Protein AF-A0A959P3I3-F1 (afdb_monomer_lite)

pLDDT: mean 86.87, std 12.68, range [54.47, 98.31]

Foldseek 3Di:
DVPVVVVVVVVVVVVVVVVCVVCVVVPDDDQADDQLPVFDCCVRFHKDWPPVQWGQDPVSDIDGNDPPDPDDTDIDTDGPVVVVPD

Radius of gyration: 23.16 Å; chains: 1; bounding box: 56×38×56 Å

Structure (mmCIF, N/CA/C/O backbone):
data_AF-A0A959P3I3-F1
#
_entry.id   AF-A0A959P3I3-F1
#
loop_
_atom_site.group_PDB
_atom_site.id
_atom_site.type_symbol
_atom_site.label_atom_id
_atom_site.label_alt_id
_atom_site.label_comp_id
_atom_site.label_asym_id
_atom_site.label_entity_id
_atom_site.label_seq_id
_atom_site.pdbx_PDB_ins_code
_atom_site.Cartn_x
_atom_site.Cartn_y
_atom_site.Cartn_z
_atom_site.occupancy
_atom_site.B_iso_or_equiv
_atom_site.auth_seq_id
_atom_site.auth_comp_id
_atom_site.auth_asym_id
_atom_site.auth_atom_id
_atom_site.pdbx_PDB_model_num
ATOM 1 N N . MET A 1 1 ? 36.421 24.405 -38.199 1.00 60.31 1 MET A N 1
ATOM 2 C CA . MET A 1 1 ? 35.522 23.341 -38.715 1.00 60.31 1 MET A CA 1
ATOM 3 C C . MET A 1 1 ? 35.144 22.267 -37.675 1.00 60.31 1 MET A C 1
ATOM 5 O O . MET A 1 1 ? 34.162 21.573 -37.893 1.00 60.31 1 MET A O 1
ATOM 9 N N . ALA A 1 2 ? 35.846 22.128 -36.537 1.00 59.88 2 ALA A N 1
ATOM 10 C CA . ALA A 1 2 ? 35.552 21.097 -35.523 1.00 59.88 2 ALA A CA 1
ATOM 11 C C . ALA A 1 2 ? 34.382 21.427 -34.559 1.00 59.88 2 ALA A C 1
ATOM 13 O O . ALA A 1 2 ? 33.698 20.519 -34.098 1.00 59.88 2 ALA A O 1
ATOM 14 N N . LEU A 1 3 ? 34.098 22.714 -34.310 1.00 54.97 3 LEU A N 1
ATOM 15 C CA . LEU A 1 3 ? 33.126 23.165 -33.297 1.00 54.97 3 LEU A CA 1
ATOM 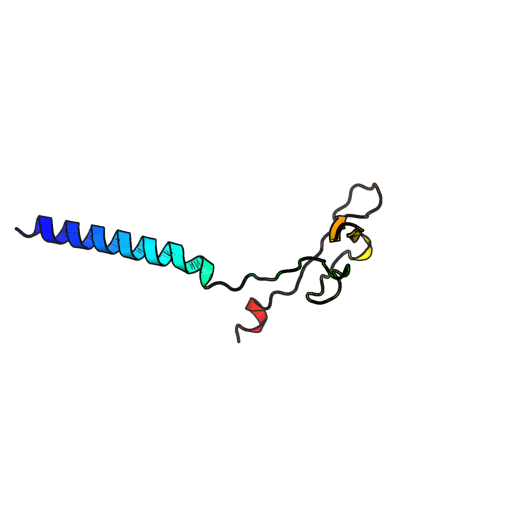16 C C . LEU A 1 3 ? 31.661 22.781 -33.612 1.00 54.97 3 LEU A C 1
ATOM 18 O O . LEU A 1 3 ? 30.912 22.405 -32.719 1.00 54.97 3 LEU A O 1
ATOM 22 N N . GLY A 1 4 ? 31.261 22.790 -34.891 1.00 63.44 4 GLY A N 1
ATOM 23 C CA . GLY A 1 4 ? 29.908 22.387 -35.312 1.00 63.44 4 GLY A CA 1
ATOM 24 C C . GLY A 1 4 ? 29.637 20.881 -35.190 1.00 63.44 4 GLY A C 1
ATOM 25 O O . GLY A 1 4 ? 28.499 20.479 -34.963 1.00 63.44 4 GLY A O 1
ATOM 26 N N . LYS A 1 5 ? 30.684 20.044 -35.270 1.00 59.59 5 LYS A N 1
ATOM 27 C CA . LYS A 1 5 ? 30.568 18.582 -35.116 1.00 59.59 5 LYS A CA 1
ATOM 28 C C . LYS A 1 5 ? 30.322 18.173 -33.658 1.00 59.59 5 LYS A C 1
ATOM 30 O O . LYS A 1 5 ? 29.582 17.227 -33.409 1.00 59.59 5 LYS A O 1
ATOM 35 N N . MET A 1 6 ? 30.889 18.909 -32.698 1.00 61.22 6 MET A N 1
ATOM 36 C CA . MET A 1 6 ? 30.710 18.649 -31.262 1.00 61.22 6 MET A CA 1
ATOM 37 C C . MET A 1 6 ? 29.300 19.008 -30.763 1.00 61.22 6 MET A C 1
ATOM 39 O O . MET A 1 6 ? 28.741 18.286 -29.940 1.00 61.22 6 MET A O 1
ATOM 43 N N . ASN A 1 7 ? 28.689 20.069 -31.303 1.00 73.56 7 ASN A N 1
ATOM 44 C CA . ASN A 1 7 ? 27.328 20.483 -30.935 1.00 73.56 7 ASN A CA 1
ATOM 45 C C . ASN A 1 7 ? 26.250 19.516 -31.454 1.00 73.56 7 ASN A C 1
ATOM 47 O O . ASN A 1 7 ? 25.256 19.279 -30.775 1.00 73.56 7 ASN A O 1
ATOM 51 N N . GLY A 1 8 ? 26.457 18.918 -32.632 1.00 77.62 8 GLY A N 1
ATOM 52 C CA . GLY A 1 8 ? 25.559 17.883 -33.153 1.00 77.62 8 GLY A CA 1
ATOM 53 C C . GLY A 1 8 ? 25.581 16.606 -32.307 1.00 77.62 8 GLY A C 1
ATOM 54 O O . GLY A 1 8 ? 24.533 16.028 -32.031 1.00 77.62 8 GLY A O 1
ATOM 55 N N . MET A 1 9 ? 26.762 16.203 -31.829 1.00 77.56 9 MET A N 1
ATOM 56 C CA . MET A 1 9 ? 26.922 15.006 -30.998 1.00 77.56 9 MET A CA 1
ATOM 57 C C . MET A 1 9 ? 26.291 15.164 -29.607 1.00 77.56 9 MET A C 1
ATOM 59 O O . MET A 1 9 ? 25.674 14.229 -29.103 1.00 77.56 9 MET A O 1
ATOM 63 N N . SER A 1 10 ? 26.375 16.354 -29.004 1.00 78.88 10 SER A N 1
ATOM 64 C CA . SER A 1 10 ? 25.721 16.628 -27.718 1.00 78.88 10 SER A CA 1
ATOM 65 C C . SER A 1 10 ? 24.198 16.760 -27.841 1.00 78.88 10 SER A C 1
ATOM 67 O O . SER A 1 10 ? 23.480 16.299 -26.955 1.00 78.88 10 SER A O 1
ATOM 69 N N . ALA A 1 11 ? 23.687 17.330 -28.938 1.00 82.06 11 ALA A N 1
ATOM 70 C CA . ALA A 1 11 ? 22.251 17.386 -29.222 1.00 82.06 11 ALA A CA 1
ATOM 71 C C . ALA A 1 11 ? 21.656 15.986 -29.453 1.00 82.06 11 ALA A C 1
ATOM 73 O O . ALA A 1 11 ? 20.604 15.664 -28.903 1.00 82.06 11 ALA A O 1
ATOM 74 N N . PHE A 1 12 ? 22.367 15.132 -30.195 1.00 84.94 12 PHE A N 1
ATOM 75 C CA . PHE A 1 12 ? 21.989 13.734 -30.400 1.00 84.94 12 PHE A CA 1
ATOM 76 C C . PHE A 1 12 ? 21.956 12.948 -29.081 1.00 84.94 12 PHE A C 1
ATOM 78 O O . PHE A 1 12 ? 20.962 12.291 -28.779 1.00 84.94 12 PHE A O 1
ATOM 85 N N . LEU A 1 13 ? 23.000 13.077 -28.254 1.00 85.88 13 LEU A N 1
ATOM 86 C CA . LEU A 1 13 ? 23.085 12.400 -26.958 1.00 85.88 13 LEU A CA 1
ATOM 87 C C . LEU A 1 13 ? 21.942 12.809 -26.013 1.00 85.88 13 LEU A C 1
ATOM 89 O O . LEU A 1 13 ? 21.381 11.960 -25.329 1.00 85.88 13 LEU A O 1
ATOM 93 N N . ARG A 1 14 ? 21.551 14.090 -26.011 1.00 89.31 14 ARG A N 1
ATOM 94 C CA . ARG A 1 14 ? 20.406 14.592 -25.228 1.00 89.31 14 ARG A CA 1
ATOM 95 C C . ARG A 1 14 ? 19.080 13.988 -25.683 1.00 89.31 14 ARG A C 1
ATOM 97 O O . ARG A 1 14 ? 18.295 13.573 -24.838 1.00 89.31 14 ARG A O 1
ATOM 104 N N . GLY A 1 15 ? 18.846 13.920 -26.995 1.00 90.44 15 GLY A N 1
ATOM 105 C CA . GLY A 1 15 ? 17.647 13.281 -27.545 1.00 90.44 15 GLY A CA 1
ATOM 106 C C . GLY A 1 15 ? 17.585 11.791 -27.207 1.00 90.44 15 GLY A C 1
ATOM 107 O O . GLY A 1 15 ? 16.538 11.287 -26.813 1.00 90.44 15 GLY A O 1
ATOM 108 N N . PHE A 1 16 ? 18.728 11.108 -27.275 1.00 92.88 16 PHE A N 1
ATOM 109 C CA . PHE A 1 16 ? 18.846 9.697 -26.917 1.00 92.88 16 PHE A CA 1
ATOM 110 C C . PHE A 1 16 ? 18.571 9.437 -25.425 1.00 92.88 16 PHE A C 1
ATOM 112 O O . PHE A 1 16 ? 17.761 8.574 -25.096 1.00 92.88 16 PHE A O 1
ATOM 119 N N . LEU A 1 17 ? 19.172 10.224 -24.524 1.00 92.69 17 LEU A N 1
ATOM 120 C CA . LEU A 1 17 ? 18.912 10.154 -23.078 1.00 92.69 17 LEU A CA 1
ATOM 121 C C . LEU A 1 17 ? 17.445 10.428 -22.735 1.00 92.69 17 LEU A C 1
ATOM 123 O O . LEU A 1 17 ? 16.876 9.740 -21.893 1.00 92.69 17 LEU A O 1
ATOM 127 N N . PHE A 1 18 ? 16.828 11.407 -23.397 1.00 92.81 18 PHE A N 1
ATOM 128 C CA . PHE A 1 18 ? 15.413 11.718 -23.209 1.00 92.81 18 PHE A CA 1
ATOM 129 C C . PHE A 1 18 ? 14.508 10.561 -23.651 1.00 92.81 18 PHE A C 1
ATOM 131 O O . PHE A 1 18 ? 13.575 10.205 -22.936 1.00 92.81 18 PHE A O 1
ATOM 138 N N . GLY A 1 19 ? 14.827 9.929 -24.786 1.00 93.88 19 GLY A N 1
ATOM 139 C CA . GLY A 1 19 ? 14.125 8.736 -25.259 1.00 93.88 19 GLY A CA 1
ATOM 140 C C . GLY A 1 19 ? 14.240 7.561 -24.287 1.00 93.88 19 GLY A C 1
ATOM 141 O O . GLY A 1 19 ? 13.230 6.952 -23.951 1.00 93.88 19 GLY A O 1
ATOM 142 N N . ILE A 1 20 ? 15.443 7.286 -23.770 1.00 92.62 20 ILE A N 1
ATOM 143 C CA . ILE A 1 20 ? 15.657 6.255 -22.742 1.00 92.62 20 ILE A CA 1
ATOM 144 C C . ILE A 1 20 ? 14.814 6.551 -21.495 1.00 92.62 20 ILE A C 1
ATOM 146 O O . ILE A 1 20 ? 14.098 5.671 -21.020 1.00 92.62 20 ILE A O 1
ATOM 150 N N . LEU A 1 21 ? 14.851 7.790 -20.995 1.00 91.50 21 LEU A N 1
ATOM 151 C CA . LEU A 1 21 ? 14.141 8.183 -19.777 1.00 91.50 21 LEU A CA 1
ATOM 152 C C . LEU A 1 21 ? 12.615 8.045 -19.905 1.00 91.50 21 LEU A C 1
ATOM 154 O O . LEU A 1 21 ? 11.955 7.711 -18.926 1.00 91.50 21 LEU A O 1
ATOM 158 N N . MET A 1 22 ? 12.058 8.260 -21.100 1.00 90.00 22 MET A N 1
ATOM 159 C CA . MET A 1 22 ? 10.624 8.081 -21.355 1.00 90.00 22 MET A CA 1
ATOM 160 C C . MET A 1 22 ? 10.183 6.614 -21.418 1.00 90.00 22 MET A C 1
ATOM 162 O O . MET A 1 22 ? 9.035 6.324 -21.094 1.00 90.00 22 MET A O 1
ATOM 166 N N . VAL A 1 23 ? 11.066 5.696 -21.823 1.00 89.19 23 VAL A N 1
ATOM 167 C CA . VAL A 1 23 ? 10.749 4.259 -21.963 1.00 89.19 23 VAL A CA 1
ATOM 168 C C . VAL A 1 23 ? 11.042 3.473 -20.677 1.00 89.19 23 VAL A C 1
ATOM 170 O O . VAL A 1 23 ? 10.419 2.452 -20.416 1.00 89.19 23 VAL A O 1
ATOM 173 N N . LEU A 1 24 ? 11.940 3.964 -19.820 1.00 82.88 24 LEU A N 1
ATOM 174 C CA . LEU A 1 24 ? 12.257 3.362 -18.518 1.00 82.88 24 LEU A CA 1
ATOM 175 C C . LEU A 1 24 ? 11.040 2.982 -17.641 1.00 82.88 24 LEU A C 1
ATOM 177 O O . LEU A 1 24 ? 11.024 1.852 -17.155 1.00 82.88 24 LEU A O 1
ATOM 181 N N . PRO A 1 25 ? 10.016 3.838 -17.431 1.00 80.06 25 PRO A N 1
ATOM 182 C CA . PRO A 1 25 ? 8.895 3.498 -16.549 1.00 80.06 25 PRO A CA 1
ATOM 183 C C . PRO A 1 25 ? 7.991 2.389 -17.100 1.00 80.06 25 PRO A C 1
ATOM 185 O O . PRO A 1 25 ? 7.299 1.744 -16.322 1.00 80.06 25 PRO A O 1
ATOM 188 N N . THR A 1 26 ? 8.003 2.126 -18.412 1.00 78.56 26 THR A N 1
ATOM 189 C CA . THR A 1 26 ? 7.196 1.048 -19.012 1.00 78.56 26 THR A CA 1
ATOM 190 C C . THR A 1 26 ? 7.863 -0.323 -18.905 1.00 78.56 26 THR A C 1
ATOM 192 O O . THR A 1 26 ? 7.246 -1.325 -19.247 1.00 78.56 26 THR A O 1
ATOM 195 N N . LEU A 1 27 ? 9.134 -0.367 -18.492 1.00 77.19 27 LEU A N 1
ATOM 196 C CA . LEU A 1 27 ? 9.894 -1.601 -18.269 1.00 77.19 27 LEU A CA 1
ATOM 197 C C . LEU A 1 27 ? 9.821 -2.076 -16.809 1.00 77.19 27 LEU A C 1
ATOM 199 O O . LEU A 1 27 ? 10.289 -3.170 -16.508 1.00 77.19 27 LEU A O 1
ATOM 203 N N . GLY A 1 28 ? 9.268 -1.261 -15.906 1.00 68.12 28 GLY A N 1
ATOM 204 C CA . GLY A 1 28 ? 9.019 -1.656 -14.524 1.00 68.12 28 GLY A CA 1
ATOM 205 C C . GLY A 1 28 ? 7.717 -2.442 -14.405 1.00 68.12 28 GLY A C 1
ATOM 206 O O . GLY A 1 28 ? 6.691 -2.027 -14.941 1.00 68.12 28 GLY A O 1
ATOM 207 N N . PHE A 1 29 ? 7.741 -3.552 -13.670 1.00 70.19 29 PHE A N 1
ATOM 208 C CA . PHE A 1 29 ? 6.518 -4.191 -13.193 1.00 70.19 29 PHE A CA 1
ATOM 209 C C . PHE A 1 29 ? 5.858 -3.263 -12.160 1.00 70.19 29 PHE A C 1
ATOM 211 O O . PHE A 1 29 ? 6.517 -2.811 -11.220 1.00 70.19 29 PHE A O 1
ATOM 218 N N . CYS A 1 30 ? 4.572 -2.936 -12.327 1.00 65.88 30 CYS A N 1
ATOM 219 C CA . CYS A 1 30 ? 3.805 -2.324 -11.239 1.00 65.88 30 CYS A CA 1
ATOM 220 C C . CYS A 1 30 ? 3.803 -3.300 -10.055 1.00 65.88 30 CYS A C 1
ATOM 222 O O . CYS A 1 30 ? 3.513 -4.474 -10.245 1.00 65.88 30 CYS A O 1
ATOM 224 N N . GLN A 1 31 ? 4.152 -2.826 -8.853 1.00 74.62 31 GLN A N 1
ATOM 225 C CA . GLN A 1 31 ? 4.422 -3.704 -7.703 1.00 74.62 31 GLN A CA 1
ATOM 226 C C . GLN A 1 31 ? 3.211 -4.541 -7.259 1.00 74.62 31 GLN A C 1
ATOM 228 O O . GLN A 1 31 ? 3.405 -5.578 -6.640 1.00 74.62 31 GLN A O 1
ATOM 233 N N . PHE A 1 32 ? 1.991 -4.096 -7.566 1.00 84.38 32 PHE A N 1
ATOM 234 C CA . PHE A 1 32 ? 0.747 -4.866 -7.514 1.00 84.38 32 PHE A CA 1
ATOM 235 C C . PHE A 1 32 ? -0.355 -4.068 -8.231 1.00 84.38 32 PHE A C 1
ATOM 237 O O . PHE A 1 32 ? -0.224 -2.857 -8.438 1.00 84.38 32 PHE A O 1
ATOM 244 N N . THR A 1 33 ? -1.442 -4.735 -8.610 1.00 88.88 33 THR A N 1
ATOM 245 C CA . THR A 1 33 ? -2.689 -4.094 -9.041 1.00 88.88 33 THR A CA 1
ATOM 246 C C . THR A 1 33 ? -3.851 -4.848 -8.425 1.00 88.88 33 THR A C 1
ATOM 248 O O . THR A 1 33 ? -3.825 -6.072 -8.372 1.00 88.88 33 THR A O 1
ATOM 251 N N . ASP A 1 34 ? -4.854 -4.109 -7.976 1.00 93.69 34 ASP A N 1
ATOM 252 C CA . ASP A 1 34 ? -6.096 -4.651 -7.448 1.00 93.69 34 ASP A CA 1
ATOM 253 C C . ASP A 1 34 ? -7.210 -3.667 -7.812 1.00 93.69 34 ASP A C 1
ATOM 255 O O . ASP A 1 34 ? -7.080 -2.460 -7.574 1.00 93.69 34 ASP A O 1
ATOM 259 N N . ASP A 1 35 ? -8.247 -4.154 -8.484 1.00 95.19 35 ASP A N 1
ATOM 260 C CA . ASP A 1 35 ? -9.404 -3.345 -8.870 1.00 95.19 35 ASP A CA 1
ATOM 261 C C . ASP A 1 35 ? -10.613 -3.562 -7.950 1.00 95.19 35 ASP A C 1
ATOM 263 O O . ASP A 1 35 ? -11.621 -2.862 -8.107 1.00 95.19 35 ASP A O 1
ATOM 267 N N . PHE A 1 36 ? -10.484 -4.475 -6.976 1.00 96.38 36 PHE A N 1
ATOM 268 C CA . PHE A 1 36 ? -11.496 -4.871 -5.999 1.00 96.38 36 PHE A CA 1
ATOM 269 C C . PHE A 1 36 ? -12.828 -5.310 -6.624 1.00 96.38 36 PHE A C 1
ATOM 271 O O . PHE A 1 36 ? -13.880 -5.240 -5.980 1.00 96.38 36 PHE A O 1
ATOM 278 N N . SER A 1 37 ? -12.818 -5.722 -7.897 1.00 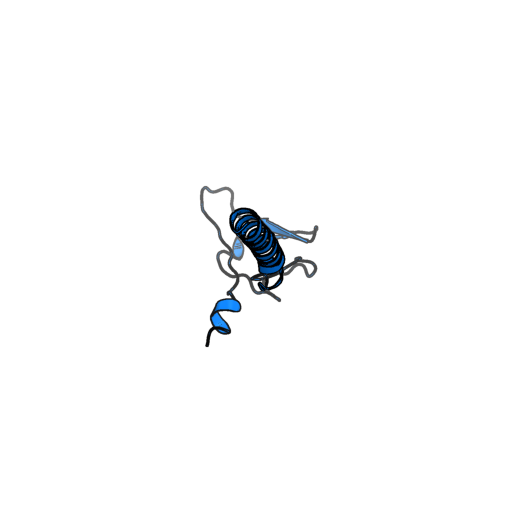96.56 37 SER A N 1
ATOM 279 C CA . SER A 1 37 ? -14.027 -6.095 -8.642 1.00 96.56 37 SER A CA 1
ATOM 280 C C . SER A 1 37 ? -14.700 -7.364 -8.114 1.00 96.56 37 SER A C 1
ATOM 282 O O . SER A 1 37 ? -15.893 -7.568 -8.353 1.00 96.56 37 SER A O 1
ATOM 284 N N . ASP A 1 38 ? -13.963 -8.184 -7.368 1.00 95.62 38 ASP A N 1
ATOM 285 C CA . ASP A 1 38 ? -14.443 -9.381 -6.679 1.00 95.62 38 ASP A CA 1
ATOM 286 C C . ASP A 1 38 ? -14.988 -9.108 -5.267 1.00 95.62 38 ASP A C 1
ATOM 288 O O . ASP A 1 38 ? -15.614 -9.989 -4.674 1.00 95.62 38 ASP A O 1
ATOM 292 N N . GLY A 1 39 ? -14.827 -7.887 -4.750 1.00 97.00 39 GLY A N 1
ATOM 293 C CA . GLY A 1 39 ? -15.266 -7.531 -3.405 1.00 97.00 39 GLY A CA 1
ATOM 294 C C . GLY A 1 39 ? -14.358 -8.051 -2.289 1.00 97.00 39 GLY A C 1
ATOM 295 O O . GLY A 1 39 ? -14.782 -8.026 -1.133 1.00 97.00 39 GLY A O 1
ATOM 296 N N . ASP A 1 40 ? -13.150 -8.530 -2.600 1.00 96.88 40 ASP A N 1
ATOM 297 C CA . ASP A 1 40 ? -12.292 -9.220 -1.636 1.00 96.88 40 ASP A CA 1
ATOM 298 C C . ASP A 1 40 ? -10.823 -8.782 -1.735 1.00 96.88 40 ASP A C 1
ATOM 300 O O . ASP A 1 40 ? -10.059 -9.267 -2.557 1.00 96.88 40 ASP A O 1
ATOM 304 N N . PHE A 1 41 ? -10.378 -7.923 -0.813 1.00 97.25 41 PHE A N 1
ATOM 305 C CA . PHE A 1 41 ? -8.968 -7.514 -0.732 1.00 97.25 41 PHE A CA 1
ATOM 306 C C . PHE A 1 41 ? -8.041 -8.606 -0.154 1.00 97.25 41 PHE A C 1
ATOM 308 O O . PHE A 1 41 ? -6.833 -8.404 -0.008 1.00 97.25 41 PHE A O 1
ATOM 315 N N . THR A 1 42 ? -8.576 -9.753 0.268 1.00 96.50 42 THR A N 1
ATOM 316 C CA . THR A 1 42 ? -7.783 -10.84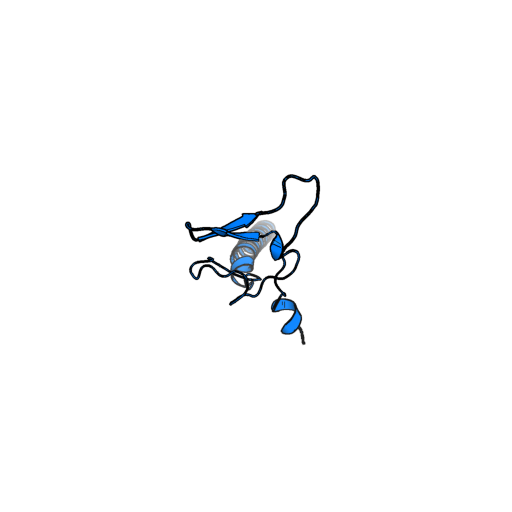2 0.861 1.00 96.50 42 THR A CA 1
ATOM 317 C C . THR A 1 42 ? -7.314 -11.865 -0.173 1.00 96.50 42 THR A C 1
ATOM 319 O O . THR A 1 42 ? -6.529 -12.759 0.164 1.00 96.50 42 THR A O 1
ATOM 322 N N . ALA A 1 43 ? -7.699 -11.705 -1.441 1.00 93.69 43 ALA A N 1
ATOM 323 C CA . ALA A 1 43 ? -7.324 -12.589 -2.533 1.00 93.69 43 ALA A CA 1
ATOM 324 C C . ALA A 1 43 ? -6.874 -11.804 -3.776 1.00 93.69 43 ALA A C 1
ATOM 326 O O . ALA A 1 43 ? -7.498 -10.839 -4.174 1.00 93.69 43 ALA A O 1
ATOM 327 N N . ASN A 1 44 ? -5.812 -12.287 -4.433 1.00 89.06 44 ASN A N 1
ATOM 328 C CA . ASN A 1 44 ? -5.385 -11.866 -5.778 1.00 89.06 44 ASN A CA 1
ATOM 329 C C . ASN A 1 44 ? -5.277 -10.339 -6.034 1.00 89.06 44 ASN A C 1
ATOM 331 O O . ASN A 1 44 ? -5.832 -9.870 -7.030 1.00 89.06 44 ASN A O 1
ATOM 335 N N . PRO A 1 45 ? -4.487 -9.571 -5.259 1.00 92.06 45 PRO A N 1
ATOM 336 C CA . PRO A 1 45 ? -3.490 -9.988 -4.270 1.00 92.06 45 PRO A CA 1
ATOM 337 C C . PRO A 1 45 ? -4.022 -10.026 -2.828 1.00 92.06 45 PRO A C 1
ATOM 339 O O . PRO A 1 45 ? -4.986 -9.364 -2.478 1.00 92.06 45 PRO A O 1
ATOM 342 N N . THR A 1 46 ? -3.352 -10.767 -1.941 1.00 94.62 46 THR A N 1
ATOM 343 C CA . THR A 1 46 ? -3.693 -10.757 -0.509 1.00 94.62 46 THR A CA 1
ATOM 344 C C . THR A 1 46 ? -3.071 -9.547 0.182 1.00 94.62 46 THR A C 1
ATOM 346 O O . THR A 1 46 ? -1.851 -9.494 0.360 1.00 94.62 46 THR A O 1
ATOM 349 N N . TRP A 1 47 ? -3.899 -8.601 0.627 1.00 96.06 47 TRP A N 1
ATOM 350 C CA . TRP A 1 47 ? -3.438 -7.521 1.496 1.00 96.06 47 TRP A CA 1
ATOM 351 C C . TRP A 1 47 ? -3.416 -7.981 2.960 1.00 96.06 47 TRP A C 1
ATOM 353 O O . TRP A 1 47 ? -4.288 -8.713 3.429 1.00 96.06 47 TRP A O 1
ATOM 363 N N . THR A 1 48 ? -2.408 -7.532 3.704 1.00 95.69 48 THR A N 1
ATOM 364 C CA . THR A 1 48 ? -2.179 -7.886 5.114 1.00 95.69 48 THR A CA 1
ATOM 365 C C . THR A 1 48 ? -1.971 -6.634 5.963 1.00 95.69 48 THR A C 1
ATOM 367 O O . THR A 1 48 ? -1.637 -5.580 5.432 1.00 95.69 48 THR A O 1
ATOM 370 N N . GLY A 1 49 ? -2.179 -6.726 7.278 1.00 96.88 49 GLY A N 1
ATOM 371 C CA . GLY A 1 49 ? -2.128 -5.586 8.200 1.00 96.88 49 GLY A CA 1
ATOM 372 C C . GLY A 1 49 ? -3.366 -5.553 9.089 1.00 96.88 49 GLY A C 1
ATOM 373 O O . GLY A 1 49 ? -3.840 -6.604 9.530 1.00 96.88 49 GLY A O 1
ATOM 374 N N . ASP A 1 50 ? -3.924 -4.367 9.310 1.00 97.94 50 ASP A N 1
ATOM 375 C CA . ASP A 1 50 ? -5.103 -4.150 10.155 1.00 97.94 50 ASP A CA 1
ATOM 376 C C . ASP A 1 50 ? -6.407 -4.490 9.411 1.00 97.94 50 ASP A C 1
ATOM 378 O O . ASP A 1 50 ? -7.320 -3.677 9.330 1.00 97.94 50 ASP A O 1
ATOM 382 N N . ALA A 1 51 ? -6.508 -5.695 8.842 1.00 97.00 51 ALA A N 1
ATOM 383 C CA . ALA A 1 51 ? -7.594 -6.103 7.939 1.00 97.00 51 ALA A CA 1
ATOM 384 C C . ALA A 1 51 ? -9.009 -5.905 8.512 1.00 97.00 51 ALA A C 1
ATOM 386 O O 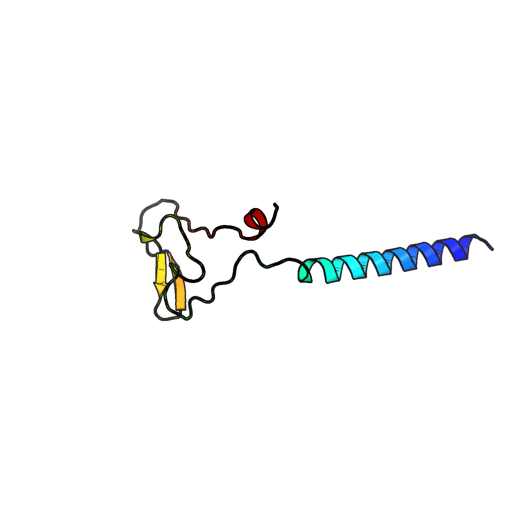. ALA A 1 51 ? -9.936 -5.617 7.768 1.00 97.00 51 ALA A O 1
ATOM 387 N N . ALA A 1 52 ? -9.177 -6.000 9.834 1.00 97.19 52 ALA A N 1
ATOM 388 C CA . ALA A 1 52 ? -10.461 -5.757 10.493 1.00 97.19 52 ALA A CA 1
ATOM 389 C C . ALA A 1 52 ? -10.957 -4.301 10.377 1.00 97.19 52 ALA A C 1
ATOM 391 O O . ALA A 1 52 ? -12.137 -4.046 10.596 1.00 97.19 52 ALA A O 1
ATOM 392 N N . ASN A 1 53 ? -10.067 -3.365 10.041 1.00 98.25 53 ASN A N 1
ATOM 393 C CA . ASN A 1 53 ? -10.360 -1.943 9.899 1.00 98.25 53 ASN A CA 1
ATOM 394 C C . ASN A 1 53 ? -10.640 -1.542 8.446 1.00 98.25 53 ASN A C 1
ATOM 396 O O . ASN A 1 53 ? -10.781 -0.353 8.172 1.00 98.25 53 ASN A O 1
ATOM 400 N N . PHE A 1 54 ? -10.688 -2.487 7.506 1.00 98.31 54 PHE A N 1
ATOM 401 C CA . PHE A 1 54 ? -10.907 -2.212 6.090 1.00 98.31 54 PHE A CA 1
ATOM 402 C C . PHE A 1 54 ? -11.976 -3.132 5.515 1.00 98.31 54 PHE A C 1
ATOM 404 O O . PHE A 1 54 ? -12.165 -4.262 5.958 1.00 98.31 54 PHE A O 1
ATOM 411 N N . GLU A 1 55 ? -12.658 -2.645 4.488 1.00 98.12 55 GLU A N 1
ATOM 412 C CA . GLU A 1 55 ? -13.602 -3.432 3.701 1.00 98.12 55 GLU A CA 1
ATOM 413 C C . GLU A 1 55 ? -13.577 -2.977 2.240 1.00 98.12 55 GLU A C 1
ATOM 415 O O . GLU A 1 55 ? -13.181 -1.845 1.941 1.00 98.12 55 GLU A O 1
ATOM 420 N N . VAL A 1 56 ? -14.029 -3.846 1.334 1.00 98.31 56 VAL A N 1
ATOM 421 C CA . VAL A 1 56 ? -14.447 -3.432 -0.008 1.00 98.31 56 VAL A CA 1
ATOM 422 C C . VAL A 1 56 ? -15.944 -3.146 0.041 1.00 98.31 56 VAL A C 1
ATOM 424 O O . VAL A 1 56 ? -16.742 -4.020 0.381 1.00 98.31 56 VAL A O 1
ATOM 427 N N . ASP A 1 57 ? -16.329 -1.912 -0.270 1.00 96.75 57 ASP A N 1
ATOM 428 C CA . ASP A 1 57 ? -17.720 -1.477 -0.195 1.00 96.75 57 ASP A CA 1
ATOM 429 C C . ASP A 1 57 ? -18.582 -1.990 -1.370 1.00 96.75 57 ASP A C 1
ATOM 431 O O . ASP A 1 57 ? -18.115 -2.591 -2.344 1.00 96.75 57 ASP A O 1
ATOM 435 N N . GLY A 1 58 ? -19.883 -1.686 -1.323 1.00 96.25 58 GLY A N 1
ATOM 436 C CA . GLY A 1 58 ? -20.827 -2.031 -2.392 1.00 96.25 58 GLY A CA 1
ATOM 437 C C . GLY A 1 58 ? -20.553 -1.363 -3.751 1.00 96.25 58 GLY A C 1
ATOM 438 O O . GLY A 1 58 ? -21.214 -1.711 -4.729 1.00 96.25 58 GLY A O 1
ATOM 439 N N . ASN A 1 59 ? -19.596 -0.434 -3.832 1.00 97.19 59 ASN A N 1
ATOM 440 C CA . ASN A 1 59 ? -19.136 0.223 -5.059 1.00 97.19 59 ASN A CA 1
ATOM 441 C C . ASN A 1 59 ? -17.771 -0.305 -5.537 1.00 97.19 59 ASN A C 1
ATOM 443 O O . ASN A 1 59 ? -17.162 0.307 -6.422 1.00 97.19 59 ASN A O 1
ATOM 447 N N . GLN A 1 60 ? -17.288 -1.419 -4.973 1.00 97.38 60 GLN A N 1
ATOM 448 C CA . GLN A 1 60 ? -16.002 -2.026 -5.318 1.00 97.38 60 GLN A CA 1
ATOM 449 C C . GLN A 1 60 ? -14.850 -1.045 -5.040 1.00 97.38 60 GLN A C 1
ATOM 451 O O . GLN A 1 60 ? -14.005 -0.754 -5.901 1.00 97.38 60 GLN A O 1
ATOM 456 N N . LYS A 1 61 ? -14.872 -0.436 -3.850 1.00 97.50 61 LYS A N 1
ATOM 457 C CA . LYS A 1 61 ? -13.812 0.446 -3.356 1.00 97.50 61 LYS A CA 1
ATOM 458 C C . LYS A 1 61 ? -13.341 -0.018 -1.990 1.00 97.50 61 LYS A C 1
ATOM 460 O O . LYS 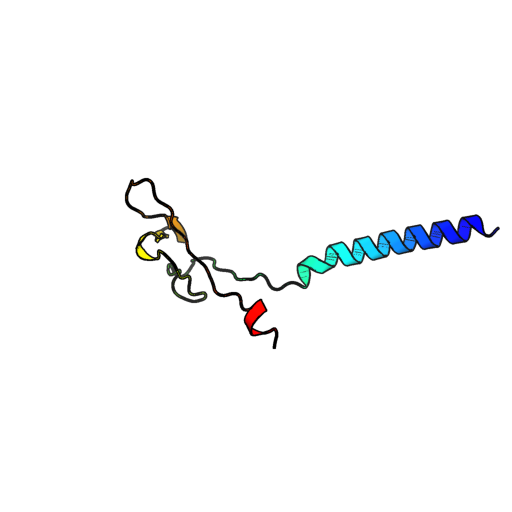A 1 61 ? -14.134 -0.144 -1.064 1.00 97.50 61 LYS A O 1
ATOM 465 N N . LEU A 1 62 ? -12.032 -0.220 -1.870 1.00 97.69 62 LEU A N 1
ATOM 466 C CA . LEU A 1 62 ? -11.380 -0.393 -0.582 1.00 97.69 62 LEU A CA 1
ATOM 467 C C . LEU A 1 62 ? -11.437 0.925 0.199 1.00 97.69 62 LEU A C 1
ATOM 469 O O . LEU A 1 62 ? -11.012 1.971 -0.303 1.00 97.69 62 LEU A O 1
ATOM 473 N N . HIS A 1 63 ? -11.930 0.876 1.433 1.00 97.00 63 HIS A N 1
ATOM 474 C CA . HIS A 1 63 ? -11.936 2.025 2.338 1.00 97.00 63 HIS A CA 1
ATOM 475 C C . HIS A 1 63 ? -11.759 1.614 3.801 1.00 97.00 63 HIS A C 1
ATOM 477 O O . HIS A 1 63 ? -11.899 0.446 4.163 1.00 97.00 63 HIS A O 1
ATOM 483 N N . LEU A 1 64 ? -11.403 2.591 4.635 1.00 97.38 64 LEU A N 1
ATOM 484 C CA . LEU A 1 64 ? -11.262 2.411 6.075 1.00 97.38 64 LEU A CA 1
ATOM 485 C C . LEU A 1 64 ? -12.654 2.308 6.721 1.00 97.38 64 LEU A C 1
ATOM 487 O O . LEU A 1 64 ? -13.456 3.233 6.607 1.00 97.38 64 LEU A O 1
ATOM 491 N N . ASN A 1 65 ? -12.893 1.227 7.453 1.00 97.00 65 ASN A N 1
ATOM 492 C CA . ASN A 1 65 ? -14.066 0.980 8.288 1.00 97.00 65 ASN A CA 1
ATOM 493 C C . ASN A 1 65 ? -13.635 0.676 9.738 1.00 97.00 65 ASN A C 1
ATOM 495 O O . ASN A 1 65 ? -13.840 -0.415 10.264 1.00 97.00 65 ASN A O 1
ATOM 499 N N . ALA A 1 66 ? -12.973 1.646 10.373 1.00 97.00 66 ALA A N 1
ATOM 500 C CA . ALA A 1 66 ? -12.491 1.553 11.751 1.00 97.00 66 ALA A CA 1
ATOM 501 C C . ALA A 1 66 ? -13.411 2.312 12.733 1.00 97.00 66 ALA A C 1
ATOM 503 O O . ALA A 1 66 ? -14.136 3.225 12.322 1.00 97.00 66 ALA A O 1
ATOM 504 N N . PRO A 1 67 ? -13.365 2.003 14.045 1.00 95.00 67 PRO A N 1
ATOM 505 C CA . PRO A 1 67 ? -13.995 2.828 15.076 1.00 95.00 67 PRO A CA 1
ATOM 506 C C . PRO A 1 67 ? -13.539 4.295 15.016 1.00 95.00 67 PRO A C 1
ATOM 508 O O . PRO A 1 67 ? -12.431 4.594 14.579 1.00 95.00 67 PRO A O 1
ATOM 511 N N . ALA A 1 68 ? -14.381 5.214 15.501 1.00 94.00 68 ALA A N 1
ATOM 512 C CA . ALA A 1 68 ? -14.121 6.658 15.503 1.00 94.00 68 ALA A CA 1
ATOM 513 C C . ALA A 1 68 ? -13.122 7.087 16.600 1.00 94.00 68 ALA A C 1
ATOM 515 O O . ALA A 1 68 ? -13.406 7.969 17.408 1.00 94.00 68 ALA A O 1
ATOM 516 N N . GLU A 1 69 ? -11.955 6.453 16.615 1.00 95.31 69 GLU A N 1
ATOM 517 C CA . GLU A 1 69 ? -10.860 6.704 17.544 1.00 95.31 69 GLU A CA 1
ATOM 518 C C . GLU A 1 69 ? -9.653 7.280 16.798 1.00 95.31 69 GLU A C 1
ATOM 520 O O . GLU A 1 69 ? -9.467 7.073 15.598 1.00 95.31 69 GLU A O 1
ATOM 525 N N . SER A 1 70 ? -8.815 8.028 17.512 1.00 95.62 70 SER A N 1
ATOM 526 C CA . SER A 1 70 ? -7.577 8.561 16.944 1.00 95.62 70 SER A CA 1
ATOM 527 C C . SER A 1 70 ? -6.493 7.485 16.951 1.00 95.62 70 SER A C 1
ATOM 529 O O . SER A 1 70 ? -5.732 7.392 17.914 1.00 95.62 70 SER A O 1
ATOM 531 N N . ASP A 1 71 ? -6.398 6.717 15.870 1.00 96.25 71 ASP A N 1
ATOM 532 C CA . ASP A 1 71 ? -5.376 5.685 15.678 1.00 96.25 71 ASP A CA 1
ATOM 533 C C . ASP A 1 71 ? -4.867 5.643 14.221 1.00 96.25 71 ASP A C 1
ATOM 535 O O . ASP A 1 71 ? -5.317 6.407 13.364 1.00 96.25 71 ASP A O 1
ATOM 539 N N . THR A 1 72 ? -3.894 4.779 13.939 1.00 96.56 72 THR A N 1
ATOM 540 C CA . THR A 1 72 ? -3.362 4.513 12.594 1.00 96.56 72 THR A CA 1
ATOM 541 C C . THR A 1 72 ? -3.763 3.113 12.144 1.00 96.56 72 THR A C 1
ATOM 543 O O . THR A 1 72 ? -3.766 2.178 12.935 1.00 96.56 72 THR A O 1
ATOM 546 N N . SER A 1 73 ? -4.084 2.946 10.863 1.00 97.81 73 SER A N 1
ATOM 547 C CA . SER A 1 73 ? -4.320 1.629 10.267 1.00 97.81 73 SER A CA 1
ATOM 548 C C . SER A 1 73 ? -3.601 1.512 8.938 1.00 97.81 73 SER A C 1
ATOM 550 O O . SER A 1 73 ? -3.478 2.501 8.209 1.00 97.81 73 SER A O 1
ATOM 552 N N . TYR A 1 74 ? -3.125 0.315 8.624 1.00 97.50 74 TYR A N 1
ATOM 553 C CA . TYR A 1 74 ? -2.426 0.060 7.372 1.00 97.50 74 TYR A CA 1
ATOM 554 C C . TYR A 1 74 ? -2.815 -1.280 6.758 1.00 97.50 74 TYR A C 1
ATOM 556 O O . TYR A 1 74 ? -3.149 -2.243 7.448 1.00 97.50 74 TYR A O 1
ATOM 564 N N . LEU A 1 75 ? -2.695 -1.326 5.435 1.00 97.31 75 LEU A N 1
ATOM 565 C CA . LEU A 1 75 ? -2.614 -2.556 4.670 1.00 97.31 75 LEU A CA 1
ATOM 566 C C . LEU A 1 75 ? -1.368 -2.517 3.786 1.00 97.31 75 LEU A C 1
ATOM 568 O O . LEU A 1 75 ? -0.935 -1.448 3.345 1.00 97.31 75 LEU A O 1
ATOM 572 N N . SER A 1 76 ? -0.796 -3.683 3.524 1.00 94.62 76 SER A N 1
ATOM 573 C CA . SER A 1 76 ? 0.346 -3.866 2.637 1.00 94.62 76 SER A CA 1
ATOM 574 C C . SER A 1 76 ? 0.224 -5.159 1.835 1.00 94.62 76 SER A C 1
ATOM 576 O O . SER A 1 76 ? -0.369 -6.143 2.281 1.00 94.62 76 SER A O 1
ATOM 578 N N . VAL A 1 77 ? 0.821 -5.144 0.646 1.00 92.19 77 VAL A N 1
ATOM 579 C CA . VAL A 1 77 ? 0.962 -6.302 -0.240 1.00 92.19 77 VAL A CA 1
ATOM 580 C C . VAL A 1 77 ? 2.446 -6.660 -0.321 1.00 92.19 77 VAL A C 1
ATOM 582 O O . VAL A 1 77 ? 3.309 -5.776 -0.337 1.00 92.19 77 VAL A O 1
ATOM 585 N N . THR A 1 78 ? 2.762 -7.952 -0.346 1.00 87.69 78 THR A N 1
ATOM 586 C CA . THR A 1 78 ? 4.128 -8.440 -0.571 1.00 87.69 78 THR A CA 1
ATOM 587 C C . THR A 1 78 ? 4.627 -8.058 -1.962 1.00 87.69 78 THR A C 1
ATOM 589 O O . THR A 1 78 ? 3.932 -8.241 -2.953 1.00 87.69 78 THR A O 1
ATOM 592 N N . SER A 1 79 ? 5.856 -7.547 -2.042 1.00 83.19 79 SER A N 1
ATOM 593 C CA . SER A 1 79 ? 6.469 -7.158 -3.314 1.00 83.19 79 SER A CA 1
ATOM 594 C C . SER A 1 79 ? 7.063 -8.370 -4.032 1.00 83.19 79 SER A C 1
ATOM 596 O O . SER A 1 79 ? 8.089 -8.885 -3.593 1.00 83.19 79 SER A O 1
ATOM 598 N N . GLU A 1 80 ? 6.515 -8.737 -5.191 1.00 75.44 80 GLU A N 1
ATOM 599 C CA . GLU A 1 80 ? 7.074 -9.800 -6.051 1.00 75.44 80 GLU A CA 1
ATOM 600 C C . GLU A 1 80 ? 8.465 -9.441 -6.600 1.00 75.44 80 GLU A C 1
ATOM 602 O O . GLU A 1 80 ? 9.337 -10.294 -6.717 1.00 75.44 80 GLU A O 1
ATOM 607 N N . ALA A 1 81 ? 8.740 -8.148 -6.820 1.00 73.06 81 ALA A N 1
ATOM 608 C CA . ALA A 1 81 ? 10.041 -7.682 -7.312 1.00 73.06 81 ALA A CA 1
ATOM 609 C C . ALA A 1 81 ? 11.230 -8.009 -6.381 1.00 73.06 81 ALA A C 1
ATOM 611 O O . ALA A 1 81 ? 12.376 -7.948 -6.819 1.00 73.06 81 ALA A O 1
ATOM 612 N N . ILE A 1 82 ? 10.975 -8.299 -5.098 1.00 68.75 82 ILE A N 1
ATOM 613 C CA . ILE A 1 82 ? 12.011 -8.718 -4.143 1.00 68.75 82 ILE A CA 1
ATOM 614 C C . ILE A 1 82 ? 12.218 -10.237 -4.167 1.00 68.75 82 ILE A C 1
ATOM 616 O O . ILE A 1 82 ? 13.318 -10.691 -3.868 1.00 68.75 82 ILE A O 1
ATOM 620 N N . ASP A 1 83 ? 11.182 -11.000 -4.518 1.00 63.81 83 ASP A N 1
ATOM 621 C CA . ASP A 1 83 ? 11.205 -12.466 -4.546 1.00 63.81 83 ASP A CA 1
ATOM 622 C C . ASP A 1 83 ? 11.963 -12.972 -5.788 1.00 63.81 83 ASP A C 1
ATOM 624 O O . ASP A 1 83 ? 12.834 -13.838 -5.693 1.00 63.81 83 ASP A O 1
ATOM 628 N N . ASP A 1 84 ? 11.757 -12.315 -6.934 1.00 63.41 84 ASP A N 1
ATOM 629 C CA . ASP 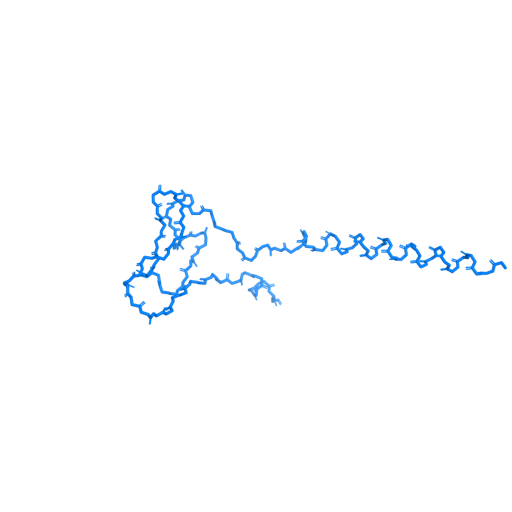A 1 84 ? 12.459 -12.599 -8.197 1.00 63.41 84 ASP A CA 1
ATOM 630 C C . ASP A 1 84 ? 13.925 -12.114 -8.231 1.00 63.41 84 ASP A C 1
ATOM 632 O O . ASP A 1 84 ? 14.642 -12.352 -9.204 1.00 63.41 84 ASP A O 1
ATOM 636 N N . ALA A 1 85 ? 14.406 -11.424 -7.193 1.00 63.66 85 ALA A N 1
ATOM 637 C CA . ALA A 1 85 ? 15.756 -10.850 -7.144 1.00 63.66 85 ALA A CA 1
ATOM 638 C C . ALA A 1 85 ? 16.863 -11.865 -6.760 1.00 63.66 85 ALA A C 1
ATOM 640 O O . ALA A 1 85 ? 17.888 -11.466 -6.196 1.00 63.66 85 ALA A O 1
ATOM 641 N N . THR A 1 86 ? 16.662 -13.155 -7.054 1.00 54.47 86 THR A N 1
ATOM 642 C CA . THR A 1 86 ? 17.575 -14.273 -6.730 1.00 54.47 86 THR A CA 1
ATOM 643 C C . THR A 1 86 ? 18.399 -14.705 -7.941 1.00 54.47 86 THR A C 1
ATOM 645 O O . THR A 1 86 ? 19.621 -14.930 -7.773 1.00 54.47 86 THR A O 1
#

Secondary structure (DSSP, 8-state):
--HHHHHHHHHHHHHHHHHHHHHGGGGSPPS-----TTS-TTSSS--EESGGGEEE-TTS-EEE---SSS----EE---HHHHS--

Sequence (86 aa):
MALGKMNGMSAFLRGFLFGILMVLPTLGFCQFTDDFSDGDFTANPTWTGDAANFEVDGNQKLHLNAPAESDTSYLSVTSEAIDDAT